Protein AF-A0A1Q8QU46-F1 (afdb_monomer)

pLDDT: mean 74.98, std 13.89, range [43.94, 93.94]

Sequence (66 aa):
MPNAPEESPPLLPVIPEYKPWLDRVIKETAADARAADAAFAAHHGPATGPAGVPETPRGTIADETA

Foldseek 3Di:
DPDDDDDDPDDDPDPVVCVVVVVVVVVVVVVVVVVVQVVCCVVPNHPPDPPDPDPDPPDDDDDPDD

Secondary structure (DSSP, 8-state):
---PPPPPPPPPPP-GGGHHHHHHHHHHHHHHHHHHHHHHHHHH-S----TT------PPPP----

Solvent-accessible surface area (backbone atoms only — not comparable to full-atom values): 4538 Å² total; per-residue (Å²): 130,84,80,72,80,78,77,77,76,81,77,77,78,83,65,70,85,48,46,69,56,50,56,46,52,53,53,52,51,54,51,52,52,52,52,50,52,51,53,49,28,71,77,69,42,76,80,73,62,77,80,73,74,74,82,74,76,78,73,83,80,80,83,88,82,130

Mean predicted aligned error: 16.95 Å

Radius of gyration: 23.58 Å; Cα contacts (8 Å, |Δi|>4): 3; chains: 1; bounding box: 32×49×58 Å

Structure (mmCIF, N/CA/C/O backbone):
data_AF-A0A1Q8QU46-F1
#
_entry.id   AF-A0A1Q8QU46-F1
#
loop_
_atom_site.group_PDB
_atom_site.id
_atom_site.type_symbol
_atom_site.label_atom_id
_atom_si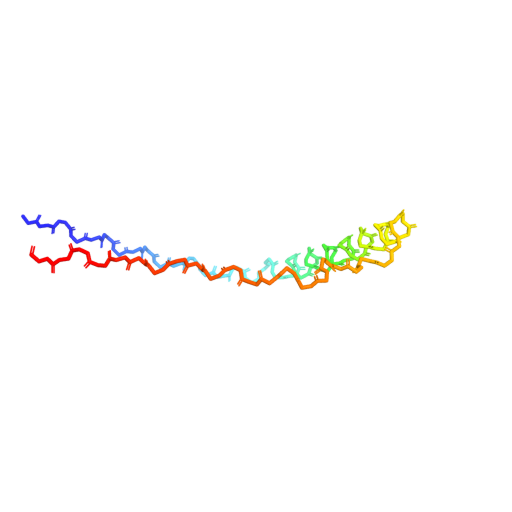te.label_alt_id
_atom_site.label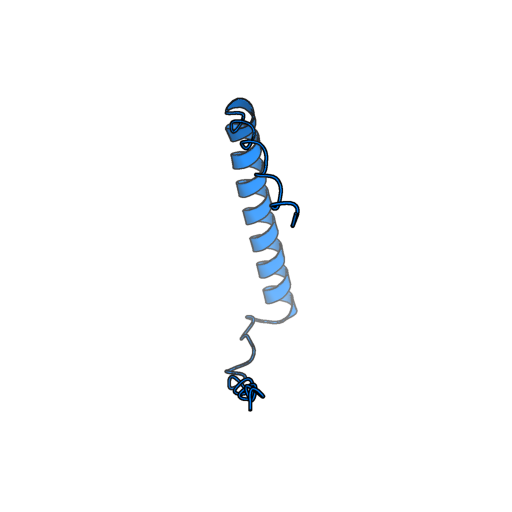_comp_id
_atom_site.label_asym_id
_atom_site.label_entity_id
_atom_site.label_seq_id
_atom_site.pdbx_PDB_ins_code
_atom_site.Cartn_x
_atom_site.Cartn_y
_atom_site.Cartn_z
_atom_site.occupancy
_atom_site.B_iso_or_equiv
_atom_site.auth_seq_id
_atom_site.auth_comp_id
_atom_site.auth_asym_id
_atom_site.auth_atom_id
_atom_site.pdbx_PDB_model_num
ATOM 1 N N . MET A 1 1 ? 6.901 -22.065 39.812 1.00 47.28 1 MET A N 1
ATOM 2 C CA . MET A 1 1 ? 5.756 -21.885 38.898 1.00 47.28 1 MET A CA 1
ATOM 3 C C . MET A 1 1 ? 6.291 -21.182 37.661 1.00 47.28 1 MET A C 1
ATOM 5 O O . MET A 1 1 ? 6.845 -20.103 37.840 1.00 47.28 1 MET A O 1
ATOM 9 N N . PRO A 1 2 ? 6.268 -21.790 36.465 1.00 56.41 2 PRO A N 1
ATOM 10 C CA . PRO A 1 2 ? 6.669 -21.086 35.252 1.00 56.41 2 PRO A CA 1
ATOM 11 C C . PRO A 1 2 ? 5.673 -19.946 35.018 1.00 56.41 2 PRO A C 1
ATOM 13 O O . PRO A 1 2 ? 4.465 -20.172 35.041 1.00 56.41 2 PRO A O 1
ATOM 16 N N . ASN A 1 3 ? 6.181 -18.721 34.877 1.00 63.53 3 ASN A N 1
ATOM 17 C CA . ASN A 1 3 ? 5.362 -17.567 34.523 1.00 63.53 3 ASN A CA 1
ATOM 18 C C . ASN A 1 3 ? 4.804 -17.839 33.124 1.00 63.53 3 ASN A C 1
ATOM 20 O O . ASN A 1 3 ? 5.580 -17.984 32.178 1.00 63.53 3 ASN A O 1
ATOM 24 N N . ALA A 1 4 ? 3.485 -17.984 33.001 1.00 67.38 4 ALA A N 1
ATOM 25 C CA . ALA A 1 4 ? 2.861 -18.033 31.688 1.00 67.38 4 ALA A CA 1
ATOM 26 C C . ALA A 1 4 ? 3.204 -16.723 30.953 1.00 67.38 4 ALA A C 1
ATOM 28 O O . ALA A 1 4 ? 3.219 -15.672 31.603 1.00 67.38 4 ALA A O 1
ATOM 29 N N . PRO A 1 5 ? 3.534 -16.759 29.649 1.00 73.75 5 PRO A N 1
ATOM 30 C CA . PRO A 1 5 ? 3.729 -15.531 28.889 1.00 73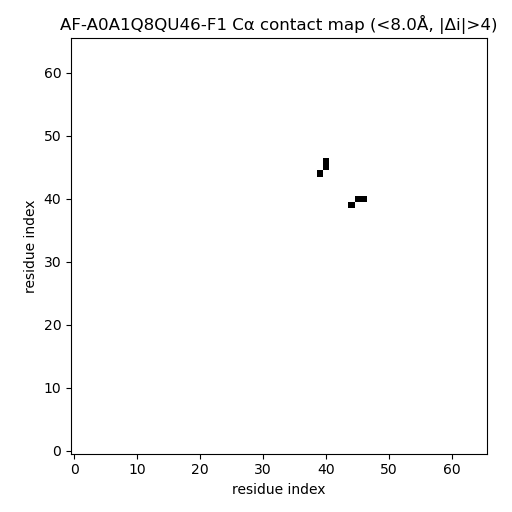.75 5 PRO A CA 1
ATOM 31 C C . PRO A 1 5 ? 2.447 -14.701 29.003 1.00 73.75 5 PRO A C 1
ATOM 33 O O . PRO A 1 5 ? 1.366 -15.214 28.717 1.00 73.75 5 PRO A O 1
ATOM 36 N N . GLU A 1 6 ? 2.563 -13.464 29.498 1.00 76.06 6 GLU A N 1
ATOM 37 C CA . GLU A 1 6 ? 1.403 -12.586 29.640 1.00 76.06 6 GLU A CA 1
ATOM 38 C C . GLU A 1 6 ? 0.704 -12.434 28.291 1.00 76.06 6 GLU A C 1
ATOM 40 O O . GLU A 1 6 ? 1.331 -12.185 27.256 1.00 76.06 6 GLU A O 1
ATOM 45 N N . G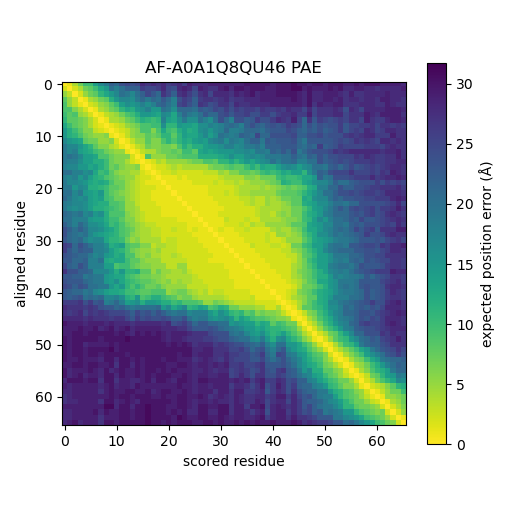LU A 1 7 ? -0.612 -12.613 28.316 1.00 78.44 7 GLU A N 1
ATOM 46 C CA . GLU A 1 7 ? -1.458 -12.447 27.150 1.00 78.44 7 GLU A CA 1
ATOM 47 C C . GLU A 1 7 ? -1.397 -10.978 26.721 1.00 78.44 7 GLU A C 1
ATOM 49 O O . GLU A 1 7 ? -1.598 -10.067 27.526 1.00 78.44 7 GLU A O 1
ATOM 54 N N . SER A 1 8 ? -1.038 -10.735 25.459 1.00 78.19 8 SER A N 1
ATOM 55 C CA . SER A 1 8 ? -0.897 -9.368 24.964 1.00 78.19 8 SER A CA 1
ATOM 56 C C . SER A 1 8 ? -2.238 -8.637 25.070 1.00 78.19 8 SER A C 1
ATOM 58 O O . SER A 1 8 ? -3.270 -9.221 24.724 1.00 78.19 8 SER A O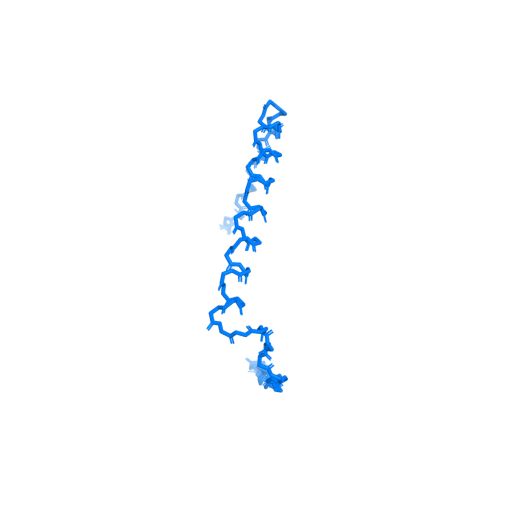 1
ATOM 60 N N . PRO A 1 9 ? -2.252 -7.367 25.517 1.00 79.44 9 PRO A N 1
ATOM 61 C CA . PRO A 1 9 ? -3.489 -6.608 25.601 1.00 79.44 9 PRO A CA 1
ATOM 62 C C . PRO A 1 9 ? -4.145 -6.513 24.215 1.00 79.44 9 PRO A C 1
ATOM 64 O O . PRO A 1 9 ? -3.443 -6.513 23.196 1.00 79.44 9 PRO A O 1
ATOM 67 N N . PRO A 1 10 ? -5.485 -6.421 24.153 1.00 79.69 10 PRO A N 1
ATOM 68 C CA . PRO A 1 10 ? -6.191 -6.324 22.886 1.00 79.69 10 PRO A CA 1
ATOM 69 C C . PRO A 1 10 ? -5.701 -5.106 22.102 1.00 79.69 10 PRO A C 1
ATOM 71 O O . PRO A 1 10 ? -5.505 -4.023 22.661 1.00 79.69 10 PRO A O 1
ATOM 74 N N . LEU A 1 11 ? -5.503 -5.291 20.795 1.00 78.31 11 LEU A N 1
ATOM 75 C CA . LEU A 1 11 ? -5.088 -4.210 19.909 1.00 78.31 11 LEU A CA 1
ATOM 76 C C . LEU A 1 11 ? -6.102 -3.067 19.971 1.00 78.31 11 LEU A C 1
ATOM 78 O O . LEU A 1 11 ? -7.315 -3.289 20.018 1.00 78.31 11 LEU A O 1
ATOM 82 N N . LEU A 1 12 ? -5.590 -1.836 19.944 1.00 79.12 12 LEU A N 1
ATOM 83 C CA . LEU A 1 12 ? -6.437 -0.656 19.849 1.00 79.12 12 LEU A CA 1
ATOM 84 C C . LEU A 1 12 ? -7.289 -0.734 18.572 1.00 79.12 12 LEU A C 1
ATOM 86 O O . LEU A 1 12 ? -6.795 -1.192 17.535 1.00 79.12 12 LEU A O 1
ATOM 90 N N . PRO A 1 13 ? -8.558 -0.290 18.624 1.00 72.38 13 PRO A N 1
ATOM 91 C CA . PRO A 1 13 ? -9.397 -0.253 17.439 1.00 72.38 13 PRO A CA 1
ATOM 92 C C . PRO A 1 13 ? -8.733 0.607 16.361 1.00 72.38 13 PRO A C 1
ATOM 94 O O . PRO A 1 13 ? -8.165 1.663 16.648 1.00 72.38 13 PRO A O 1
ATOM 97 N N . VAL A 1 14 ? -8.813 0.151 15.110 1.00 76.62 14 VAL A N 1
ATOM 98 C CA . VAL A 1 14 ? -8.373 0.938 13.955 1.00 76.62 14 VAL A CA 1
ATOM 99 C C . VAL A 1 14 ? -9.188 2.224 13.942 1.00 76.62 14 VAL A C 1
ATOM 101 O O . VAL A 1 14 ? -10.409 2.169 13.835 1.00 76.62 14 VAL A O 1
ATOM 104 N N . ILE A 1 15 ? -8.512 3.363 14.065 1.00 82.19 15 ILE A N 1
ATOM 105 C CA . ILE A 1 15 ? -9.133 4.687 14.105 1.00 82.19 15 ILE A CA 1
ATOM 106 C C . ILE A 1 15 ? -9.569 5.042 12.667 1.00 82.19 15 ILE A C 1
ATOM 108 O O . ILE A 1 15 ? -8.704 5.320 11.823 1.00 82.19 15 ILE A O 1
ATOM 112 N N . PRO A 1 16 ? -10.876 4.973 12.334 1.00 78.38 16 PRO A N 1
ATOM 113 C CA . PRO A 1 16 ? -11.364 5.115 10.958 1.00 78.38 16 PRO A CA 1
ATOM 114 C C . PRO A 1 16 ? -11.055 6.488 10.348 1.00 78.38 16 PRO A C 1
ATOM 116 O O . PRO A 1 16 ? -10.945 6.614 9.128 1.00 78.38 16 PRO A O 1
ATOM 119 N N . GLU A 1 17 ? -10.851 7.506 11.178 1.00 86.50 17 GLU A N 1
ATOM 120 C CA . GLU A 1 17 ? -10.537 8.881 10.796 1.00 86.50 17 GLU A CA 1
ATOM 121 C C . GLU A 1 17 ? -9.210 8.995 10.037 1.00 86.50 17 GLU A C 1
ATOM 123 O O . GLU A 1 17 ? -9.055 9.886 9.201 1.00 86.50 17 GLU A O 1
ATOM 128 N N . TYR A 1 18 ? -8.262 8.079 10.266 1.00 86.69 18 TYR A N 1
ATOM 129 C CA . TYR A 1 18 ? -6.996 8.069 9.529 1.00 86.69 18 TYR A CA 1
ATOM 130 C C . TYR A 1 18 ? -7.095 7.371 8.178 1.00 86.69 18 TYR A C 1
ATOM 132 O O . TYR A 1 18 ? -6.163 7.479 7.383 1.00 86.69 18 TYR A O 1
ATOM 140 N N . LYS A 1 19 ? -8.199 6.682 7.870 1.00 88.44 19 LYS A N 1
ATOM 141 C CA . LYS A 1 19 ? -8.333 5.937 6.615 1.00 88.44 19 LYS A CA 1
ATOM 142 C C . LYS A 1 19 ? -8.144 6.810 5.362 1.00 88.44 19 LYS A C 1
ATOM 144 O O . LYS A 1 19 ? -7.370 6.400 4.500 1.00 88.44 19 LYS A O 1
ATOM 149 N N . PRO A 1 20 ? -8.724 8.022 5.258 1.00 92.31 20 PRO A N 1
ATOM 150 C CA . PRO A 1 20 ? -8.474 8.902 4.115 1.00 92.31 20 PRO A CA 1
ATOM 151 C C . PRO A 1 20 ? -7.003 9.323 3.986 1.00 92.31 20 PRO A C 1
ATOM 153 O O . PRO A 1 20 ? -6.484 9.439 2.877 1.00 92.31 20 PRO A O 1
ATOM 156 N N . TRP A 1 21 ? -6.321 9.541 5.116 1.00 92.25 21 TRP A N 1
ATOM 157 C CA . TRP A 1 21 ? -4.895 9.869 5.130 1.00 92.25 21 TRP A CA 1
ATOM 158 C C . TRP A 1 21 ? -4.038 8.665 4.715 1.00 92.25 21 TRP A C 1
ATOM 160 O O . TRP A 1 21 ? -3.163 8.811 3.866 1.00 92.25 21 TRP A O 1
ATOM 170 N N . LEU A 1 22 ? -4.335 7.468 5.228 1.00 91.06 22 LEU A N 1
ATOM 171 C CA . LEU A 1 22 ? -3.661 6.225 4.843 1.00 91.06 22 LEU A CA 1
ATOM 172 C C . 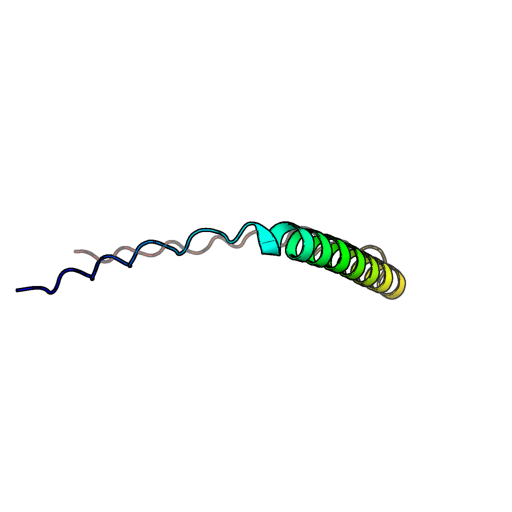LEU A 1 22 ? -3.834 5.926 3.352 1.00 91.06 22 LEU A C 1
ATOM 174 O O . LEU A 1 22 ? -2.850 5.661 2.665 1.00 91.06 22 LEU A O 1
ATOM 178 N N . ASP A 1 23 ? -5.059 6.027 2.833 1.00 93.62 23 ASP A N 1
ATOM 179 C CA . ASP A 1 23 ? -5.350 5.788 1.417 1.00 93.62 23 ASP A CA 1
ATOM 180 C C . ASP A 1 23 ? -4.573 6.779 0.521 1.00 93.62 23 ASP A C 1
ATOM 182 O O . ASP A 1 23 ? -4.064 6.406 -0.541 1.00 93.62 23 ASP A O 1
ATOM 186 N N . ARG A 1 24 ? -4.409 8.032 0.972 1.00 93.94 24 ARG A N 1
ATOM 187 C CA . ARG A 1 24 ? -3.574 9.036 0.299 1.00 93.94 24 ARG A CA 1
ATOM 188 C C . ARG A 1 24 ? -2.094 8.655 0.305 1.00 93.94 24 ARG A C 1
ATOM 190 O O . ARG A 1 24 ? -1.487 8.641 -0.763 1.00 93.94 24 ARG A O 1
ATOM 197 N N . VAL A 1 25 ? -1.533 8.320 1.468 1.00 93.38 25 VAL A N 1
ATOM 198 C CA . VAL A 1 25 ? -0.114 7.944 1.605 1.00 93.38 25 VAL A CA 1
ATOM 199 C C . VAL A 1 25 ? 0.207 6.715 0.760 1.00 93.38 25 VAL A C 1
ATOM 201 O O . VAL A 1 25 ? 1.221 6.698 0.066 1.00 93.38 25 VAL A O 1
ATOM 204 N N . ILE A 1 26 ? -0.671 5.709 0.749 1.00 93.00 26 ILE A N 1
ATOM 205 C CA . ILE A 1 26 ? -0.506 4.505 -0.077 1.00 93.00 26 ILE A CA 1
ATOM 206 C C . ILE A 1 26 ? -0.461 4.874 -1.564 1.00 93.00 26 ILE A C 1
ATOM 208 O O . ILE A 1 26 ? 0.408 4.399 -2.296 1.00 93.00 26 ILE A O 1
ATOM 212 N N . LYS A 1 27 ? -1.375 5.738 -2.019 1.00 93.38 27 LYS A N 1
ATOM 213 C CA . LYS A 1 27 ? -1.421 6.180 -3.417 1.00 93.38 27 LYS A CA 1
ATOM 214 C C . LYS A 1 27 ? -0.173 6.971 -3.815 1.00 93.38 27 LYS A C 1
ATOM 216 O O . LYS A 1 27 ? 0.368 6.722 -4.890 1.00 93.38 27 LYS A O 1
ATOM 221 N N . GLU A 1 28 ? 0.255 7.914 -2.979 1.00 92.94 28 GLU A N 1
ATOM 222 C CA . GLU A 1 28 ? 1.459 8.725 -3.206 1.00 92.94 28 GLU A CA 1
ATOM 223 C C . GLU A 1 28 ? 2.707 7.829 -3.245 1.00 92.94 28 GLU A C 1
ATOM 225 O O . GLU A 1 28 ? 3.449 7.851 -4.223 1.00 92.94 28 GLU A O 1
ATOM 230 N N . THR A 1 29 ? 2.846 6.917 -2.281 1.00 92.00 29 THR A N 1
ATOM 231 C CA . THR A 1 29 ? 3.970 5.967 -2.216 1.00 92.00 29 THR A CA 1
ATOM 232 C C . THR A 1 29 ? 4.027 5.050 -3.444 1.00 92.00 29 THR A C 1
ATOM 234 O O . THR A 1 29 ? 5.101 4.775 -3.974 1.00 92.00 29 THR A O 1
ATOM 237 N N . ALA A 1 30 ? 2.877 4.585 -3.941 1.00 91.75 30 ALA A N 1
ATOM 238 C CA . ALA A 1 30 ? 2.821 3.762 -5.149 1.00 91.75 30 ALA A CA 1
ATOM 239 C C . ALA A 1 30 ? 3.228 4.538 -6.415 1.00 91.75 30 ALA A C 1
ATOM 241 O O . ALA A 1 30 ? 3.788 3.951 -7.343 1.00 91.75 30 ALA A O 1
ATOM 242 N N . ALA A 1 31 ? 2.939 5.841 -6.476 1.00 90.50 31 ALA A N 1
ATOM 243 C CA . ALA A 1 31 ? 3.390 6.694 -7.571 1.00 90.50 31 ALA A CA 1
ATOM 244 C C . ALA A 1 31 ? 4.910 6.906 -7.516 1.00 90.50 31 ALA A C 1
ATOM 246 O O . ALA A 1 31 ? 5.573 6.758 -8.544 1.00 90.50 31 ALA A O 1
ATOM 247 N N . ASP A 1 32 ? 5.454 7.157 -6.325 1.00 88.06 32 ASP A N 1
ATOM 248 C CA . ASP A 1 32 ? 6.893 7.339 -6.113 1.00 88.06 32 ASP A CA 1
ATOM 249 C C . ASP A 1 32 ? 7.685 6.074 -6.462 1.00 88.06 32 ASP A C 1
ATOM 251 O O . ASP A 1 32 ? 8.680 6.146 -7.182 1.00 88.06 32 ASP A O 1
ATOM 255 N N . ALA A 1 33 ? 7.205 4.898 -6.043 1.00 88.62 33 ALA A N 1
ATOM 256 C CA . ALA A 1 33 ? 7.824 3.620 -6.394 1.00 88.62 33 ALA A CA 1
ATOM 257 C C . ALA A 1 33 ? 7.864 3.402 -7.916 1.00 88.62 33 ALA A C 1
ATOM 259 O O . ALA A 1 33 ? 8.897 3.036 -8.467 1.00 88.62 33 ALA A O 1
ATOM 260 N N . ARG A 1 34 ? 6.769 3.710 -8.624 1.00 87.44 34 ARG A N 1
ATOM 261 C CA . ARG A 1 34 ? 6.729 3.610 -10.093 1.00 87.44 34 ARG A CA 1
ATOM 262 C C . ARG A 1 34 ? 7.686 4.584 -10.770 1.00 87.44 34 ARG A C 1
ATOM 264 O O . ARG A 1 34 ? 8.283 4.235 -11.785 1.00 87.44 3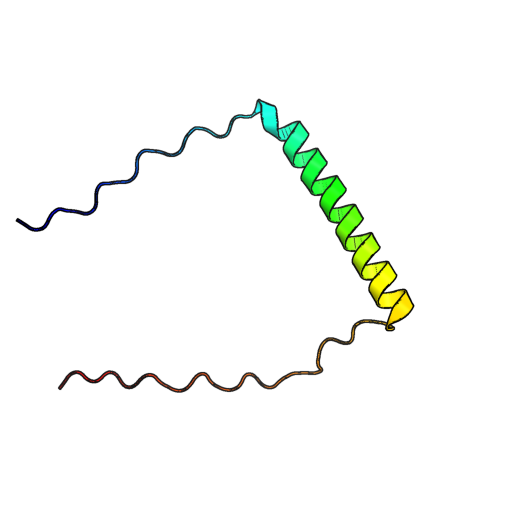4 ARG A O 1
ATOM 271 N N . ALA A 1 35 ? 7.813 5.800 -10.243 1.00 86.44 35 ALA A N 1
ATOM 272 C CA . ALA A 1 35 ? 8.755 6.782 -10.767 1.00 86.44 35 ALA A CA 1
ATOM 273 C C . ALA A 1 35 ? 10.206 6.327 -10.555 1.00 86.44 35 ALA A C 1
ATOM 275 O O . ALA A 1 35 ? 11.016 6.434 -11.477 1.00 86.44 35 ALA A O 1
ATOM 276 N N . ALA A 1 36 ? 10.516 5.768 -9.382 1.00 85.75 36 ALA A N 1
ATOM 277 C CA . ALA A 1 36 ? 11.822 5.192 -9.082 1.00 85.75 36 ALA A CA 1
ATOM 278 C C . ALA A 1 36 ? 12.145 4.005 -10.004 1.00 85.75 36 ALA A C 1
ATOM 280 O O . ALA A 1 36 ? 13.220 3.982 -10.603 1.00 85.75 36 ALA A O 1
ATOM 281 N N . ASP A 1 37 ? 11.203 3.078 -10.193 1.00 82.81 37 ASP A N 1
ATOM 282 C CA . ASP A 1 37 ? 11.359 1.937 -11.105 1.00 82.81 37 ASP A CA 1
ATOM 283 C C . ASP A 1 37 ? 11.581 2.394 -12.553 1.00 82.81 37 ASP A C 1
ATOM 285 O O . ASP A 1 37 ? 12.450 1.870 -13.253 1.00 82.81 37 ASP A O 1
ATOM 289 N N . ALA A 1 38 ? 10.832 3.401 -13.012 1.00 83.94 38 ALA A N 1
ATOM 290 C CA . ALA A 1 38 ? 10.988 3.956 -14.353 1.00 83.94 38 ALA A CA 1
ATOM 291 C C . ALA A 1 38 ? 12.347 4.646 -14.537 1.00 83.94 38 ALA A C 1
ATOM 293 O O . ALA A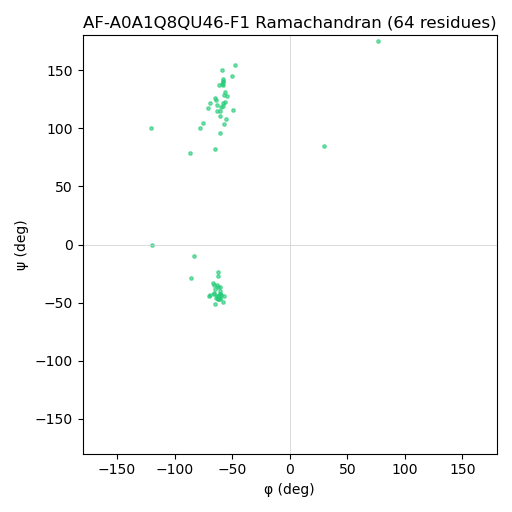 1 38 ? 12.999 4.446 -15.563 1.00 83.94 38 ALA A O 1
ATOM 294 N N . ALA A 1 39 ? 12.795 5.425 -13.547 1.00 85.06 39 ALA A N 1
ATOM 295 C CA . ALA A 1 39 ? 14.114 6.050 -13.562 1.00 85.06 39 ALA A CA 1
ATOM 296 C C . ALA A 1 39 ? 15.222 4.988 -13.575 1.00 85.06 39 ALA A C 1
ATOM 298 O O . ALA A 1 39 ? 16.145 5.065 -14.386 1.00 85.06 39 ALA A O 1
ATOM 299 N N . PHE A 1 40 ? 15.097 3.953 -12.744 1.00 81.12 40 PHE A N 1
ATOM 300 C CA . PHE A 1 40 ? 16.025 2.830 -12.735 1.00 81.12 40 PHE A CA 1
ATOM 301 C C . PHE A 1 40 ? 16.087 2.141 -14.105 1.00 81.12 40 PHE A C 1
ATOM 303 O O . PHE A 1 40 ? 17.173 1.977 -14.659 1.00 81.12 40 PHE A O 1
ATOM 310 N N . ALA A 1 41 ? 14.937 1.810 -14.699 1.00 83.88 41 ALA A N 1
ATOM 311 C CA . ALA A 1 41 ? 14.875 1.183 -16.017 1.00 83.88 41 ALA A CA 1
ATOM 312 C C . ALA A 1 41 ? 15.441 2.078 -17.134 1.00 83.88 41 ALA A C 1
ATOM 314 O O . ALA A 1 41 ? 16.078 1.580 -18.063 1.00 83.88 41 ALA A O 1
ATOM 315 N N . ALA A 1 42 ? 15.253 3.398 -17.047 1.00 82.69 42 ALA A N 1
ATOM 316 C CA . ALA A 1 42 ? 15.829 4.348 -17.997 1.00 82.69 42 ALA A CA 1
ATOM 317 C C . ALA A 1 42 ? 17.365 4.394 -17.920 1.00 82.69 42 ALA A C 1
ATOM 319 O O . ALA A 1 42 ? 18.025 4.546 -18.947 1.00 82.69 42 ALA A O 1
ATOM 320 N N . HIS A 1 43 ? 17.937 4.239 -16.723 1.00 77.19 43 HIS A N 1
ATOM 321 C CA . HIS A 1 43 ? 19.386 4.263 -16.518 1.00 77.19 43 HIS A CA 1
ATOM 322 C C . HIS A 1 43 ? 20.069 2.906 -16.740 1.00 77.19 43 HIS A C 1
ATOM 324 O O . HIS A 1 43 ? 21.233 2.879 -17.142 1.00 77.19 43 HIS A O 1
ATOM 330 N N . HIS A 1 44 ? 19.370 1.794 -16.502 1.00 79.38 44 HIS A N 1
ATOM 331 C CA . HIS A 1 44 ? 19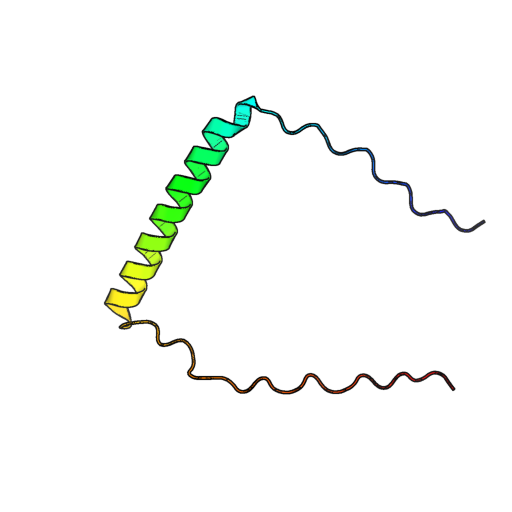.963 0.451 -16.477 1.00 79.38 44 HIS A CA 1
ATOM 332 C C . HIS A 1 44 ? 19.387 -0.522 -17.522 1.00 79.38 44 HIS A C 1
ATOM 334 O O . HIS A 1 44 ? 19.847 -1.660 -17.610 1.00 79.38 44 HIS A O 1
ATOM 340 N N . GLY A 1 45 ? 18.424 -0.087 -18.342 1.00 65.94 45 GLY A N 1
ATOM 341 C CA . GLY A 1 45 ? 17.625 -0.975 -19.190 1.00 65.94 45 GLY A CA 1
ATOM 342 C C . GLY A 1 45 ? 16.549 -1.712 -18.379 1.00 65.94 45 GLY A C 1
ATOM 343 O O . GLY A 1 45 ? 16.493 -1.570 -17.155 1.00 65.94 45 GLY A O 1
ATOM 344 N N . PRO A 1 46 ? 15.653 -2.490 -19.019 1.00 63.31 46 PRO A N 1
ATOM 345 C CA . PRO A 1 46 ? 14.685 -3.294 -18.281 1.00 63.31 46 PRO A CA 1
ATOM 346 C C . PRO A 1 46 ? 15.436 -4.176 -17.284 1.00 63.31 46 PRO A C 1
ATOM 348 O O . PRO A 1 46 ? 16.370 -4.878 -17.669 1.00 63.31 46 PRO A O 1
ATOM 351 N N . ALA A 1 47 ? 15.026 -4.133 -16.014 1.00 62.03 47 ALA A N 1
ATOM 352 C CA . ALA A 1 47 ? 15.534 -5.028 -14.990 1.00 62.03 47 ALA A CA 1
ATOM 353 C C . ALA A 1 47 ? 15.108 -6.457 -15.347 1.00 62.03 47 ALA A C 1
ATOM 355 O O . ALA A 1 47 ? 14.111 -6.981 -14.854 1.00 62.03 47 ALA A O 1
ATOM 356 N N . THR A 1 48 ? 15.860 -7.109 -16.229 1.00 57.38 48 THR A N 1
ATOM 357 C CA . THR A 1 48 ? 15.975 -8.555 -16.200 1.00 57.38 48 THR A CA 1
ATOM 358 C C . THR A 1 48 ? 16.559 -8.859 -14.832 1.00 57.38 48 THR A C 1
ATOM 360 O O . THR A 1 48 ? 17.766 -8.727 -14.624 1.00 57.38 48 THR A O 1
ATOM 363 N N . GLY A 1 49 ? 15.687 -9.177 -13.869 1.00 54.66 49 GLY A N 1
ATOM 364 C CA . GLY A 1 49 ? 16.108 -9.771 -12.606 1.00 54.66 49 GLY A CA 1
ATOM 365 C C . GLY A 1 49 ? 17.070 -10.923 -12.900 1.00 54.66 49 GLY A C 1
ATOM 366 O O . GLY A 1 49 ? 17.023 -11.470 -14.009 1.00 54.66 49 GLY A O 1
ATOM 367 N N . PRO A 1 50 ? 17.971 -11.273 -11.967 1.00 52.91 50 PRO A N 1
ATOM 368 C CA . PRO A 1 50 ? 18.952 -12.317 -12.218 1.00 52.91 50 PRO A CA 1
ATOM 369 C C . PRO A 1 50 ? 18.220 -13.541 -12.765 1.00 52.91 50 PRO A C 1
ATOM 371 O O . PRO A 1 50 ? 17.327 -14.080 -12.108 1.00 52.91 50 PRO A O 1
ATOM 374 N N . ALA A 1 51 ? 18.532 -13.895 -14.014 1.00 54.44 51 ALA A N 1
ATOM 375 C CA . ALA A 1 51 ? 17.958 -15.045 -14.683 1.00 54.44 51 ALA A CA 1
ATOM 376 C C . ALA A 1 51 ? 18.231 -16.249 -13.786 1.00 54.44 51 ALA A C 1
ATOM 378 O O . ALA A 1 51 ? 19.388 -16.624 -13.637 1.00 54.44 51 ALA A O 1
ATOM 379 N N . GLY A 1 52 ? 17.173 -16.748 -13.136 1.00 56.25 52 GLY A N 1
ATOM 380 C CA . GLY A 1 52 ? 17.171 -17.898 -12.240 1.00 56.25 52 GLY A CA 1
ATOM 381 C C . GLY A 1 52 ? 18.488 -18.114 -11.509 1.00 56.25 52 GLY A C 1
ATOM 382 O O . GLY A 1 52 ? 19.284 -18.945 -11.936 1.00 56.25 52 GLY A O 1
ATOM 383 N N . VAL A 1 53 ? 18.710 -17.431 -10.383 1.00 50.91 53 VAL A N 1
ATOM 384 C CA . VAL A 1 53 ? 19.615 -18.029 -9.395 1.00 50.91 53 VAL A CA 1
ATOM 385 C C . VAL A 1 53 ? 18.945 -19.349 -9.009 1.00 50.91 53 VAL A C 1
ATOM 387 O O . VAL A 1 53 ? 17.819 -19.297 -8.506 1.00 50.91 53 VAL A O 1
ATOM 390 N N . PRO A 1 54 ? 19.536 -20.522 -9.307 1.00 56.97 54 PRO A N 1
ATOM 391 C CA . PRO A 1 54 ? 18.959 -21.771 -8.848 1.00 56.97 54 PRO A CA 1
ATOM 392 C C . PRO A 1 54 ? 18.865 -21.678 -7.329 1.00 56.97 54 PRO A C 1
ATOM 394 O O . PRO A 1 54 ? 19.833 -21.298 -6.669 1.00 56.97 54 PRO A O 1
ATOM 397 N N . GLU A 1 55 ? 17.682 -21.953 -6.788 1.00 59.34 55 GLU A N 1
ATOM 398 C CA . GLU A 1 55 ? 17.474 -22.025 -5.351 1.00 59.34 55 GLU A CA 1
ATOM 399 C C . GLU A 1 55 ? 18.449 -23.066 -4.799 1.00 59.34 55 GLU A C 1
ATOM 401 O O . GLU A 1 55 ? 18.290 -24.267 -5.013 1.00 59.34 55 GLU A O 1
ATOM 406 N N . THR A 1 56 ? 19.524 -22.606 -4.160 1.00 63.41 56 THR A N 1
ATOM 407 C CA . THR A 1 56 ? 20.443 -23.498 -3.467 1.00 63.41 56 THR A CA 1
ATOM 408 C C . THR A 1 56 ? 19.633 -24.153 -2.350 1.00 63.41 56 THR A C 1
ATOM 410 O O . THR A 1 56 ? 19.111 -23.418 -1.504 1.00 63.41 56 THR A O 1
ATOM 413 N N . PRO A 1 57 ? 19.483 -25.492 -2.318 1.00 66.12 57 PRO A N 1
ATOM 414 C CA . PRO A 1 57 ? 18.709 -26.140 -1.272 1.00 66.12 57 PRO A CA 1
ATOM 415 C C . PRO A 1 57 ? 19.317 -25.753 0.074 1.00 66.12 57 PRO A C 1
ATOM 417 O O . PRO A 1 57 ? 20.498 -26.003 0.328 1.00 66.12 57 PRO A O 1
ATOM 420 N N . ARG A 1 58 ? 18.524 -25.091 0.926 1.00 67.31 58 ARG A N 1
ATOM 421 C CA . ARG A 1 58 ? 18.909 -24.853 2.318 1.00 67.31 58 ARG A CA 1
ATOM 422 C C . ARG A 1 58 ? 19.089 -26.233 2.940 1.00 67.31 58 ARG A C 1
ATOM 424 O O . ARG A 1 58 ? 18.126 -26.986 3.032 1.00 67.31 58 ARG A O 1
ATOM 431 N N . GLY A 1 59 ? 20.338 -26.582 3.246 1.00 63.19 59 GLY A N 1
ATOM 432 C CA . GLY A 1 59 ? 20.712 -27.905 3.731 1.00 63.19 59 GLY A CA 1
ATOM 433 C C . GLY A 1 59 ? 19.832 -28.367 4.892 1.00 63.19 59 GLY A C 1
ATOM 434 O O . GLY A 1 59 ? 19.388 -27.563 5.711 1.00 63.19 59 GLY A O 1
ATOM 435 N N . THR A 1 60 ? 19.571 -29.672 4.935 1.00 67.25 60 THR A N 1
ATOM 436 C CA . THR A 1 60 ? 18.797 -30.337 5.985 1.00 67.25 60 THR A CA 1
ATOM 437 C C . THR A 1 60 ? 19.442 -30.082 7.346 1.00 67.25 60 THR A C 1
ATOM 439 O O . THR A 1 60 ? 20.605 -30.428 7.552 1.00 67.25 60 THR A O 1
ATOM 442 N N . ILE A 1 61 ? 18.698 -29.483 8.278 1.00 65.81 61 ILE A N 1
ATOM 443 C CA . ILE A 1 61 ? 19.108 -29.402 9.683 1.00 65.81 61 ILE A CA 1
ATOM 444 C C . ILE A 1 61 ? 18.981 -30.819 10.247 1.00 65.81 61 ILE A C 1
ATOM 446 O O . ILE A 1 61 ? 17.890 -31.389 10.227 1.00 65.81 61 ILE A O 1
ATOM 450 N N . ALA A 1 62 ? 20.094 -31.411 10.679 1.00 65.81 62 ALA A N 1
ATOM 451 C CA . ALA A 1 62 ? 20.065 -32.680 11.393 1.00 65.81 62 ALA A CA 1
ATOM 452 C C . ALA A 1 62 ? 19.437 -32.445 12.774 1.00 65.81 62 ALA A C 1
ATOM 454 O O . ALA A 1 62 ? 19.911 -31.604 13.536 1.00 65.81 62 ALA A O 1
ATOM 455 N N . ASP A 1 63 ? 18.351 -33.158 13.062 1.00 63.09 63 ASP A N 1
ATOM 456 C CA . ASP A 1 63 ? 17.755 -33.204 14.392 1.00 63.09 63 ASP A CA 1
ATOM 457 C C . ASP A 1 63 ? 18.609 -34.144 15.249 1.00 63.09 63 ASP A C 1
ATOM 459 O O . ASP A 1 63 ? 18.567 -35.366 15.100 1.00 63.09 63 ASP A O 1
ATOM 463 N N . GLU A 1 64 ? 19.477 -33.573 16.079 1.00 66.19 64 GLU A N 1
ATOM 464 C CA . GLU A 1 64 ? 20.246 -34.332 17.060 1.00 66.19 64 GLU A CA 1
ATOM 465 C C . GLU A 1 64 ? 19.409 -34.480 18.337 1.00 66.19 64 GLU A C 1
ATOM 467 O O . GLU A 1 64 ? 19.616 -33.777 19.325 1.00 66.19 64 GLU A O 1
ATOM 472 N N . THR A 1 65 ? 18.449 -35.408 18.323 1.00 51.06 65 THR A N 1
ATOM 473 C CA . THR A 1 65 ? 17.962 -36.039 19.555 1.00 51.06 65 THR A CA 1
ATOM 474 C C . THR A 1 65 ? 18.165 -37.551 19.503 1.00 51.06 65 THR A C 1
ATOM 476 O O . THR A 1 65 ? 17.389 -38.291 18.900 1.00 51.06 65 THR A O 1
ATOM 479 N N . ALA A 1 66 ? 19.233 -38.008 20.162 1.00 43.94 66 ALA A N 1
ATOM 480 C CA . ALA A 1 66 ? 19.442 -39.393 20.578 1.00 43.94 66 ALA A CA 1
ATOM 481 C C . ALA A 1 66 ? 19.979 -39.415 22.013 1.00 43.94 66 ALA A C 1
ATOM 483 O O . ALA A 1 66 ? 20.881 -38.598 22.309 1.00 43.94 66 ALA A O 1
#